Protein AF-A0A5A7N0B4-F1 (afdb_monomer)

Solvent-accessible surface area (backbone atoms only — not comparable to full-atom values): 3318 Å² total; per-residue (Å²): 131,60,70,69,58,48,53,52,47,31,52,51,50,40,54,51,34,50,74,69,65,45,57,66,69,64,35,54,52,53,33,49,36,54,44,40,22,77,73,72,35,61,69,63,35,53,48,55,62,50,52,54,50,56,51,64,71,75,107

Structure (mmCIF, N/CA/C/O backbone):
data_AF-A0A5A7N0B4-F1
#
_entry.id   AF-A0A5A7N0B4-F1
#
loop_
_atom_site.group_PDB
_atom_site.id
_atom_site.type_symbol
_atom_site.label_atom_id
_atom_site.label_alt_id
_atom_site.label_comp_id
_atom_site.label_asym_id
_atom_site.label_entity_id
_atom_site.label_seq_id
_atom_site.pdbx_PDB_ins_code
_atom_site.Cartn_x
_atom_site.Cartn_y
_atom_site.Cartn_z
_atom_site.occupancy
_atom_site.B_iso_or_equiv
_atom_site.auth_seq_id
_atom_site.auth_comp_id
_atom_site.auth_asym_id
_atom_site.auth_atom_id
_atom_site.pdbx_PDB_model_num
ATOM 1 N N . MET A 1 1 ? 10.971 -7.612 -10.567 1.00 62.84 1 MET A N 1
ATOM 2 C CA . MET A 1 1 ? 10.399 -6.572 -11.452 1.00 62.84 1 MET A CA 1
ATOM 3 C C . MET A 1 1 ? 11.220 -5.306 -11.292 1.00 62.84 1 MET A C 1
ATOM 5 O O . MET A 1 1 ? 11.743 -5.097 -10.206 1.00 62.84 1 MET A O 1
ATOM 9 N N . THR A 1 2 ? 11.388 -4.489 -12.331 1.00 87.50 2 THR A N 1
ATOM 10 C CA . THR A 1 2 ? 12.090 -3.207 -12.169 1.00 8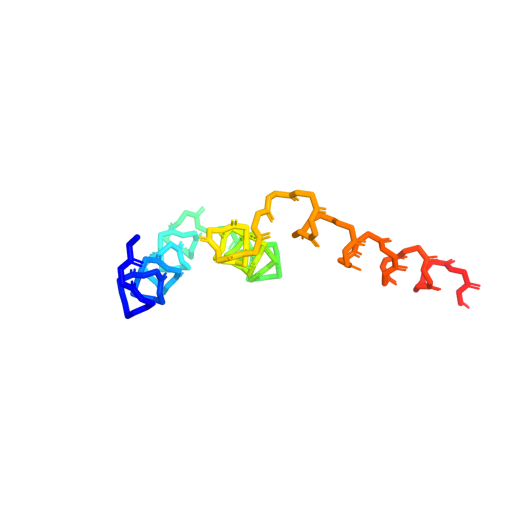7.50 2 THR A CA 1
ATOM 11 C C . THR A 1 2 ? 11.267 -2.277 -11.260 1.00 87.50 2 THR A C 1
ATOM 13 O O . THR A 1 2 ? 10.035 -2.318 -11.326 1.00 87.50 2 THR A O 1
ATOM 16 N N . PRO A 1 3 ? 11.896 -1.433 -10.419 1.00 86.38 3 PRO A N 1
ATOM 17 C CA . PRO A 1 3 ? 11.179 -0.572 -9.468 1.00 86.38 3 PRO A CA 1
ATOM 18 C C . PRO A 1 3 ? 10.146 0.338 -10.140 1.00 86.38 3 PRO A C 1
ATOM 20 O O . PRO A 1 3 ? 9.076 0.592 -9.594 1.00 86.38 3 PRO A O 1
ATOM 23 N N . ILE A 1 4 ? 10.438 0.762 -11.373 1.00 91.69 4 ILE A N 1
ATOM 24 C CA . ILE A 1 4 ? 9.543 1.590 -12.181 1.00 91.69 4 ILE A CA 1
ATOM 25 C C . ILE A 1 4 ? 8.221 0.883 -12.514 1.00 91.69 4 ILE A C 1
ATOM 27 O O . ILE A 1 4 ? 7.168 1.511 -12.487 1.00 91.69 4 ILE A O 1
ATOM 31 N N . LEU A 1 5 ? 8.250 -0.430 -12.771 1.00 91.00 5 LEU A N 1
ATOM 32 C CA . LEU A 1 5 ? 7.042 -1.206 -13.062 1.00 91.00 5 LEU A CA 1
ATOM 33 C C . LEU A 1 5 ? 6.191 -1.404 -11.807 1.00 91.00 5 LEU A C 1
ATOM 35 O O . LEU A 1 5 ? 4.970 -1.368 -11.894 1.00 91.00 5 LEU A O 1
ATOM 39 N N . ILE A 1 6 ? 6.826 -1.568 -10.644 1.00 90.81 6 ILE A N 1
ATOM 40 C CA . ILE A 1 6 ? 6.127 -1.692 -9.358 1.00 90.81 6 ILE A CA 1
ATOM 41 C C . ILE A 1 6 ? 5.434 -0.371 -9.005 1.00 90.81 6 ILE A C 1
ATOM 43 O O . ILE A 1 6 ? 4.267 -0.371 -8.621 1.00 90.81 6 ILE A O 1
ATOM 47 N N . ALA A 1 7 ? 6.120 0.758 -9.206 1.00 89.38 7 ALA A N 1
ATOM 48 C CA . ALA A 1 7 ? 5.534 2.081 -9.017 1.00 89.38 7 ALA A CA 1
ATOM 49 C C . ALA A 1 7 ? 4.343 2.313 -9.960 1.00 89.38 7 ALA A C 1
ATOM 51 O O . ALA A 1 7 ? 3.275 2.732 -9.515 1.00 89.38 7 ALA A O 1
ATOM 52 N N . LEU A 1 8 ? 4.493 1.974 -11.246 1.00 92.94 8 LEU A N 1
ATOM 53 C CA . LEU A 1 8 ? 3.410 2.089 -12.223 1.00 92.94 8 LEU A CA 1
ATOM 54 C C . LEU A 1 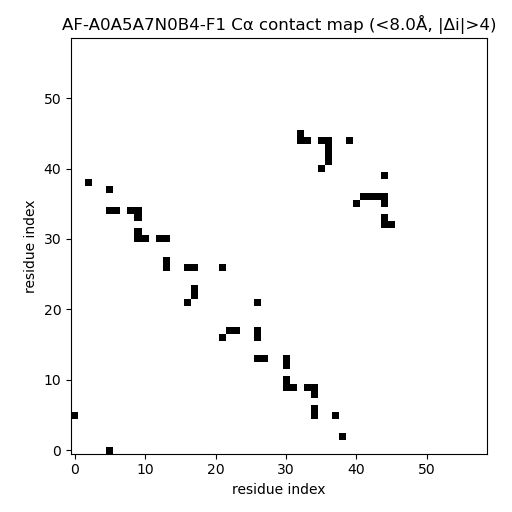8 ? 2.211 1.209 -11.843 1.00 92.94 8 LEU A C 1
ATOM 56 O O . LEU A 1 8 ? 1.069 1.654 -11.922 1.00 92.94 8 LEU A O 1
ATOM 60 N N . PHE A 1 9 ? 2.468 -0.014 -11.375 1.00 92.62 9 PHE A N 1
ATOM 61 C CA . PHE A 1 9 ? 1.429 -0.927 -10.912 1.00 92.62 9 PHE A CA 1
ATOM 62 C C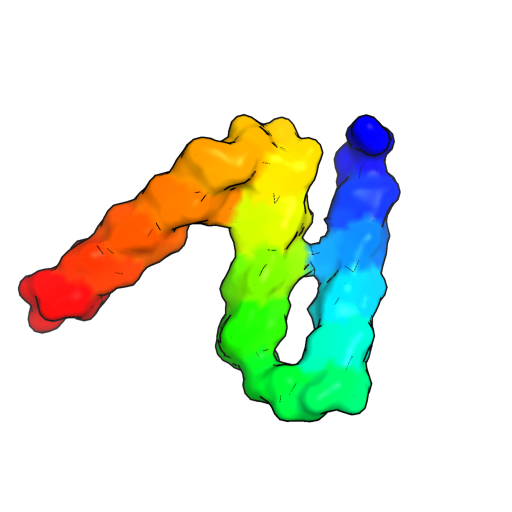 . PHE A 1 9 ? 0.666 -0.370 -9.704 1.00 92.62 9 PHE A C 1
ATOM 64 O O . PHE A 1 9 ? -0.560 -0.405 -9.700 1.00 92.62 9 PHE A O 1
ATOM 71 N N . GLY A 1 10 ? 1.361 0.204 -8.715 1.00 89.19 10 GLY A N 1
ATOM 72 C CA . GLY A 1 10 ? 0.724 0.842 -7.558 1.00 89.19 10 GLY A CA 1
ATOM 73 C C . GLY A 1 10 ? -0.173 2.023 -7.944 1.00 89.19 10 GLY A C 1
ATOM 74 O O . GLY A 1 10 ? -1.280 2.156 -7.423 1.00 89.19 10 GLY A O 1
ATOM 75 N N . VAL A 1 11 ? 0.260 2.836 -8.914 1.00 89.94 11 VAL A N 1
ATOM 76 C CA . VAL A 1 11 ? -0.547 3.944 -9.452 1.00 89.94 11 VAL A CA 1
ATOM 77 C C . VAL A 1 11 ? -1.802 3.418 -10.147 1.00 89.94 11 VAL A C 1
ATOM 79 O O . VAL A 1 11 ? -2.903 3.874 -9.849 1.00 89.94 11 VAL A O 1
ATOM 82 N N . VAL A 1 12 ? -1.663 2.431 -11.035 1.00 93.81 12 VAL A N 1
ATOM 83 C CA . VAL A 1 12 ? -2.810 1.821 -11.729 1.00 93.81 12 VAL A CA 1
ATOM 84 C C . VAL A 1 12 ? -3.778 1.185 -10.732 1.00 93.81 12 VAL A C 1
ATOM 86 O O . VAL A 1 12 ? -4.987 1.371 -10.846 1.00 93.81 12 VAL A O 1
ATOM 89 N N . LEU A 1 13 ? -3.261 0.491 -9.718 1.00 91.5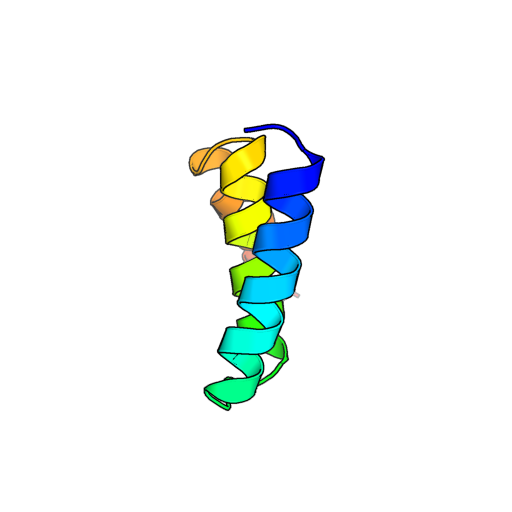6 13 LEU A N 1
ATOM 90 C CA . LEU A 1 13 ? -4.064 -0.141 -8.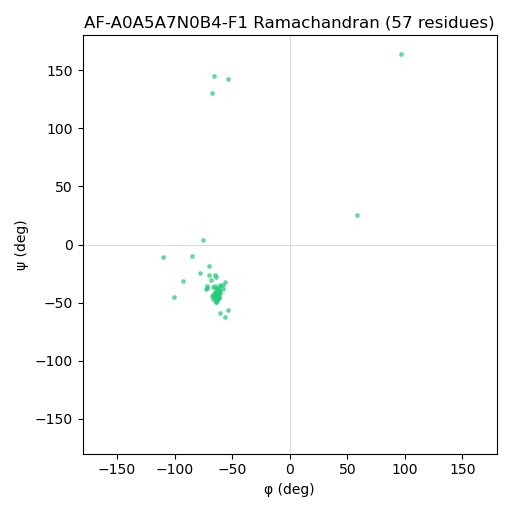677 1.00 91.56 13 LEU A CA 1
ATOM 91 C C . LEU A 1 13 ? -4.888 0.887 -7.888 1.00 91.56 13 LEU A C 1
ATOM 93 O O . LEU A 1 13 ? -6.065 0.643 -7.637 1.00 91.56 13 LEU A O 1
ATOM 97 N N . LEU A 1 14 ? -4.335 2.066 -7.579 1.00 90.25 14 LEU A N 1
ATOM 98 C CA . LEU A 1 14 ? -5.109 3.154 -6.971 1.00 90.25 14 LEU A CA 1
ATOM 99 C C . LEU A 1 14 ? -6.257 3.632 -7.864 1.00 90.25 14 LEU A C 1
ATOM 101 O O . LEU A 1 14 ? -7.378 3.773 -7.380 1.00 90.25 14 LEU A O 1
ATOM 105 N N . PHE A 1 15 ? -6.015 3.832 -9.162 1.00 90.19 15 PHE A N 1
ATOM 106 C CA . PHE A 1 15 ? -7.077 4.222 -10.096 1.00 90.19 15 PHE A CA 1
ATOM 107 C C . PHE A 1 15 ? -8.183 3.165 -10.195 1.00 90.19 15 PHE A C 1
ATOM 109 O O . PHE A 1 15 ? -9.362 3.516 -10.229 1.00 90.19 15 PHE A O 1
ATOM 116 N N . VAL A 1 16 ? -7.825 1.878 -10.180 1.00 93.06 16 VAL A N 1
ATOM 117 C CA . VAL A 1 16 ? -8.796 0.773 -10.167 1.00 93.06 16 VAL A CA 1
ATOM 118 C C . VAL A 1 16 ? -9.636 0.784 -8.887 1.00 93.06 16 VAL A C 1
ATOM 120 O O . VAL A 1 16 ? -10.854 0.641 -8.959 1.00 93.06 16 VAL A O 1
ATOM 123 N N . LEU A 1 17 ? -9.022 0.998 -7.719 1.00 89.75 17 LEU A N 1
ATOM 124 C CA . LEU A 1 17 ? -9.749 1.060 -6.445 1.00 89.75 17 LEU A CA 1
ATOM 125 C C . LEU A 1 17 ? -10.687 2.275 -6.366 1.00 89.75 17 LEU A C 1
ATOM 127 O O . LEU A 1 17 ? -11.800 2.150 -5.857 1.00 89.75 17 LEU A O 1
ATOM 131 N N . ILE A 1 18 ? -10.279 3.418 -6.926 1.00 89.56 18 ILE A N 1
ATOM 132 C CA . ILE A 1 18 ? -11.133 4.610 -7.047 1.00 89.56 18 ILE A CA 1
ATOM 133 C C . ILE A 1 18 ? -12.324 4.332 -7.973 1.00 89.56 18 ILE A C 1
ATOM 135 O O . ILE A 1 18 ? -13.453 4.665 -7.624 1.00 89.56 18 ILE A O 1
ATOM 139 N N . LEU A 1 19 ? -12.103 3.678 -9.121 1.00 89.88 19 LEU A N 1
ATOM 140 C CA . LEU A 1 19 ? -13.181 3.265 -10.032 1.00 89.88 19 LEU A CA 1
ATOM 141 C C . LEU A 1 19 ? -14.165 2.293 -9.368 1.00 89.88 19 LEU A C 1
ATOM 143 O O . LEU A 1 19 ? -15.367 2.352 -9.621 1.00 89.88 19 LEU A O 1
ATOM 147 N N . LEU A 1 20 ? -13.671 1.428 -8.481 1.00 93.25 20 LEU A N 1
ATOM 148 C CA . LEU A 1 20 ? -14.495 0.530 -7.672 1.00 93.25 20 LEU A CA 1
ATOM 149 C C . LEU A 1 20 ? -15.213 1.254 -6.512 1.00 93.25 20 LEU A C 1
ATOM 151 O O . LEU A 1 20 ? -15.909 0.614 -5.732 1.00 93.25 20 LEU A O 1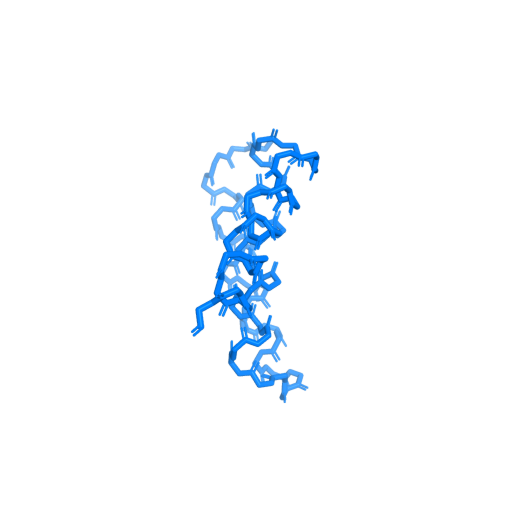
ATOM 155 N N . HIS A 1 21 ? -15.089 2.582 -6.408 1.00 92.75 21 HIS A N 1
ATOM 156 C CA . HIS A 1 21 ? -15.669 3.419 -5.352 1.00 92.75 21 HIS A CA 1
ATOM 157 C C . HIS A 1 21 ? -15.212 3.027 -3.939 1.00 92.75 21 HIS A C 1
ATOM 159 O O . HIS A 1 21 ? -15.900 3.297 -2.952 1.00 92.75 21 HIS A O 1
ATOM 165 N N . VAL A 1 22 ? -14.032 2.411 -3.821 1.00 89.69 22 VAL A N 1
ATOM 166 C CA . VAL A 1 22 ? -13.423 2.170 -2.515 1.00 89.69 22 VAL A CA 1
AT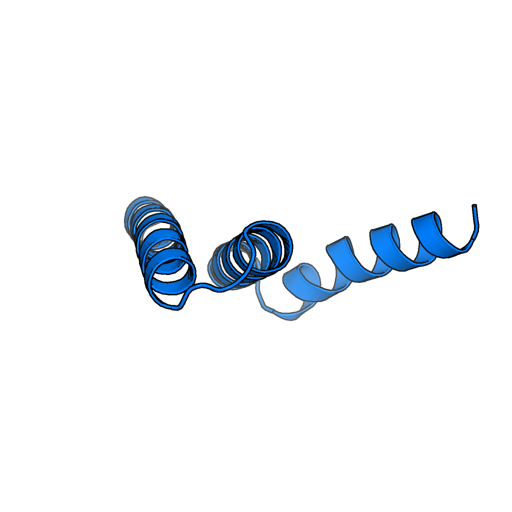OM 167 C C . VAL A 1 22 ? -13.046 3.533 -1.925 1.00 89.69 22 VAL A C 1
ATOM 169 O O . VAL A 1 22 ? -12.415 4.338 -2.617 1.00 89.69 22 VAL A O 1
ATOM 172 N N . PRO A 1 23 ? -13.412 3.834 -0.665 1.00 90.00 23 PRO A N 1
ATOM 173 C CA . PRO A 1 23 ? -13.008 5.078 -0.023 1.00 90.00 23 PRO A CA 1
ATOM 174 C C . PRO A 1 23 ? -11.485 5.260 -0.089 1.00 90.00 23 PRO A C 1
ATOM 176 O O . PRO A 1 23 ? -10.719 4.303 0.045 1.00 90.00 23 PRO A O 1
ATOM 179 N N . ILE A 1 24 ? -11.046 6.508 -0.281 1.00 86.81 24 ILE A N 1
ATOM 180 C CA . ILE A 1 24 ? -9.635 6.832 -0.554 1.00 86.81 24 ILE A CA 1
ATOM 181 C C . ILE A 1 24 ? -8.712 6.332 0.570 1.00 86.81 24 ILE A C 1
ATOM 183 O O . ILE A 1 24 ? -7.624 5.846 0.283 1.00 86.81 24 ILE A O 1
ATOM 187 N N . GLY A 1 25 ? -9.162 6.364 1.831 1.00 86.06 25 GLY A N 1
ATOM 188 C CA . GLY A 1 25 ? -8.389 5.881 2.984 1.00 86.06 25 GLY A CA 1
ATOM 189 C C . GLY A 1 25 ? -7.949 4.413 2.849 1.00 86.06 25 GLY A C 1
ATOM 190 O O . GLY A 1 25 ? -6.748 4.146 2.772 1.00 86.06 25 GLY A O 1
ATOM 191 N N . PRO A 1 26 ? -8.884 3.450 2.759 1.00 87.44 26 PRO A N 1
ATOM 192 C CA . PRO A 1 26 ? -8.544 2.050 2.504 1.00 87.44 26 PRO A CA 1
ATOM 193 C C . PRO A 1 26 ? -7.774 1.826 1.200 1.00 87.44 26 PRO A C 1
ATOM 195 O O . PRO A 1 26 ? -6.841 1.025 1.178 1.00 87.44 26 PRO A O 1
ATOM 198 N N . ALA A 1 27 ? -8.108 2.555 0.130 1.00 89.50 27 ALA A N 1
ATOM 199 C CA . ALA A 1 27 ? -7.407 2.424 -1.145 1.00 89.50 27 ALA A CA 1
ATOM 200 C C . ALA A 1 27 ? -5.919 2.802 -1.037 1.00 89.50 27 ALA A C 1
ATOM 202 O O . ALA A 1 27 ? -5.056 2.066 -1.521 1.00 89.50 27 ALA A O 1
ATOM 203 N N . MET A 1 28 ? -5.610 3.903 -0.346 1.00 90.31 28 MET A N 1
ATOM 204 C CA . MET A 1 28 ? -4.237 4.344 -0.086 1.00 90.31 28 MET A CA 1
ATOM 205 C C . MET A 1 28 ? -3.456 3.332 0.756 1.00 90.31 28 MET A C 1
ATOM 207 O O . MET A 1 28 ? -2.307 3.032 0.432 1.00 90.31 28 MET A O 1
ATOM 211 N N . GLY A 1 29 ? -4.079 2.766 1.794 1.00 89.25 29 GLY A N 1
ATOM 212 C CA . GLY A 1 29 ? -3.454 1.735 2.624 1.00 89.25 29 GLY A CA 1
ATOM 213 C C . GLY A 1 29 ? -3.132 0.462 1.836 1.00 89.25 29 GLY A C 1
ATOM 214 O O . GLY A 1 29 ? -2.003 -0.023 1.881 1.00 89.25 29 GLY A O 1
ATOM 215 N N . ILE A 1 30 ? -4.092 -0.046 1.057 1.00 89.38 30 ILE A N 1
ATOM 216 C CA . ILE A 1 30 ? -3.921 -1.272 0.262 1.00 89.38 30 ILE A CA 1
ATOM 217 C C . ILE A 1 30 ? -2.829 -1.087 -0.794 1.00 89.38 30 ILE A C 1
ATOM 219 O O . ILE A 1 30 ? -1.940 -1.929 -0.903 1.00 89.38 30 ILE A O 1
ATOM 223 N N . ALA A 1 31 ? -2.848 0.015 -1.547 1.00 91.38 31 ALA A N 1
ATOM 224 C CA . ALA A 1 31 ? -1.831 0.256 -2.567 1.00 91.38 31 ALA A CA 1
ATOM 225 C C . ALA A 1 31 ? -0.424 0.415 -1.975 1.00 91.38 31 ALA A C 1
ATOM 227 O O . ALA A 1 31 ? 0.538 -0.100 -2.548 1.00 91.38 31 ALA A O 1
ATOM 228 N N . GLY A 1 32 ? -0.308 1.071 -0.815 1.00 89.50 32 GLY A N 1
ATOM 229 C CA . GLY A 1 32 ? 0.954 1.208 -0.089 1.00 89.50 32 GLY A CA 1
ATOM 230 C C . GLY A 1 32 ? 1.506 -0.137 0.387 1.00 89.50 32 GLY A C 1
ATOM 231 O O . GLY A 1 32 ? 2.661 -0.455 0.110 1.00 89.50 32 GLY A O 1
ATOM 232 N N . VAL A 1 33 ? 0.673 -0.960 1.035 1.00 93.00 33 VAL A N 1
ATOM 233 C CA . VAL A 1 33 ? 1.076 -2.285 1.540 1.00 93.00 33 VAL A CA 1
ATOM 234 C C . VAL A 1 33 ? 1.432 -3.229 0.393 1.00 93.00 33 VAL A C 1
ATOM 236 O O . VAL A 1 33 ? 2.465 -3.887 0.453 1.00 93.00 33 VAL A O 1
ATOM 239 N N . VAL A 1 34 ? 0.634 -3.268 -0.678 1.00 91.00 34 VAL A N 1
ATOM 240 C CA . VAL A 1 34 ? 0.902 -4.121 -1.848 1.00 91.00 34 VAL A CA 1
ATOM 241 C C . VAL A 1 34 ? 2.183 -3.689 -2.567 1.00 91.00 34 VAL A C 1
ATOM 243 O O . VAL A 1 34 ? 3.024 -4.532 -2.871 1.00 91.00 34 VAL A O 1
ATOM 246 N N . GLY A 1 35 ? 2.381 -2.388 -2.805 1.00 90.50 35 GLY A N 1
ATOM 247 C CA . GLY A 1 35 ? 3.595 -1.876 -3.450 1.00 90.50 35 GLY A CA 1
ATOM 248 C C . GLY A 1 35 ? 4.857 -2.127 -2.621 1.00 90.50 35 GLY A C 1
ATOM 249 O O . GLY A 1 35 ? 5.882 -2.538 -3.163 1.00 90.50 35 GLY A O 1
ATOM 250 N N . PHE A 1 36 ? 4.775 -1.946 -1.302 1.00 91.06 36 PHE A N 1
ATOM 251 C CA . PHE A 1 36 ? 5.889 -2.210 -0.397 1.00 91.06 36 PHE A CA 1
ATOM 252 C C . PHE A 1 36 ? 6.164 -3.712 -0.235 1.00 91.06 36 PHE A C 1
ATOM 254 O O . PHE A 1 36 ? 7.325 -4.115 -0.238 1.00 91.06 36 PHE A O 1
ATOM 261 N N . ALA A 1 37 ? 5.131 -4.561 -0.206 1.00 90.88 37 ALA A N 1
ATOM 262 C CA . ALA A 1 37 ? 5.284 -6.018 -0.171 1.00 90.88 37 ALA A CA 1
ATOM 263 C C . ALA A 1 37 ? 6.032 -6.559 -1.397 1.00 90.88 37 ALA A C 1
ATOM 265 O O . ALA A 1 37 ? 6.842 -7.476 -1.271 1.00 90.88 37 ALA A O 1
ATOM 266 N N . LEU A 1 38 ? 5.818 -5.961 -2.572 1.00 89.19 38 LEU A N 1
ATOM 267 C CA . LEU A 1 38 ? 6.536 -6.316 -3.801 1.00 89.19 38 LEU A CA 1
ATOM 268 C C . LEU A 1 38 ? 8.019 -5.902 -3.790 1.00 89.19 38 LEU A C 1
ATOM 270 O O . LEU A 1 38 ? 8.792 -6.421 -4.596 1.00 89.19 38 LEU A O 1
ATOM 274 N N . LEU A 1 39 ? 8.418 -4.976 -2.911 1.00 90.19 39 LEU A N 1
ATOM 275 C CA . LEU A 1 39 ? 9.793 -4.474 -2.798 1.00 90.19 39 LEU A CA 1
ATOM 276 C C . LEU A 1 39 ? 10.562 -5.108 -1.634 1.00 90.19 39 LEU A C 1
ATOM 278 O O . LEU A 1 39 ? 11.717 -5.486 -1.802 1.00 90.19 39 LEU A O 1
ATOM 282 N N . ALA A 1 40 ? 9.931 -5.203 -0.464 1.00 89.25 40 ALA A N 1
ATOM 283 C CA . ALA A 1 40 ? 10.560 -5.598 0.794 1.00 89.25 40 ALA A CA 1
ATOM 284 C C . ALA A 1 40 ? 10.116 -6.985 1.294 1.00 89.25 40 ALA A C 1
ATOM 286 O O . ALA A 1 40 ? 10.729 -7.522 2.213 1.00 89.25 40 ALA A O 1
ATOM 287 N N . GLY A 1 41 ? 9.081 -7.578 0.692 1.00 87.94 41 GLY A N 1
ATOM 288 C CA . GLY A 1 41 ? 8.457 -8.820 1.151 1.00 87.94 41 GLY A CA 1
ATOM 289 C C . GLY A 1 41 ? 7.211 -8.583 2.009 1.00 87.94 41 GLY A C 1
ATOM 290 O O . GLY A 1 41 ? 6.963 -7.481 2.498 1.00 87.94 41 GLY A O 1
ATOM 291 N N . LEU A 1 42 ? 6.401 -9.631 2.180 1.00 88.69 42 LEU A N 1
ATOM 292 C CA . LEU A 1 42 ? 5.091 -9.536 2.835 1.00 88.69 42 LEU A CA 1
ATOM 293 C C . LEU A 1 42 ? 5.193 -9.348 4.358 1.00 88.69 42 LEU A C 1
ATOM 295 O O . LEU A 1 42 ? 4.438 -8.558 4.922 1.00 88.69 42 LEU A O 1
ATOM 299 N N . ASP A 1 43 ? 6.154 -10.015 5.004 1.00 88.56 43 ASP A N 1
ATOM 300 C CA . ASP A 1 43 ? 6.429 -9.890 6.441 1.00 88.56 43 ASP A CA 1
ATOM 301 C C . ASP A 1 43 ? 6.659 -8.434 6.892 1.00 88.56 43 ASP A C 1
ATOM 303 O O . ASP A 1 43 ? 5.910 -7.947 7.747 1.00 88.56 43 ASP A O 1
ATOM 307 N N . PRO A 1 44 ? 7.617 -7.675 6.318 1.00 89.06 44 PRO A N 1
ATOM 308 C CA . PRO A 1 44 ? 7.820 -6.286 6.722 1.00 89.06 44 PRO A CA 1
ATOM 309 C C . PRO A 1 44 ? 6.675 -5.367 6.280 1.00 89.06 44 PRO A C 1
ATOM 311 O O . PRO A 1 44 ? 6.426 -4.354 6.931 1.00 89.06 44 PRO A O 1
ATOM 314 N N . ALA A 1 45 ? 5.955 -5.707 5.206 1.00 90.81 45 ALA A N 1
ATOM 315 C CA . ALA A 1 45 ? 4.861 -4.883 4.696 1.00 90.81 45 ALA A CA 1
ATOM 316 C C . ALA A 1 45 ? 3.643 -4.822 5.614 1.00 90.81 45 ALA A C 1
ATOM 318 O O . ALA A 1 45 ? 2.950 -3.807 5.642 1.00 90.81 45 ALA A O 1
ATOM 319 N N . LEU A 1 46 ? 3.395 -5.887 6.372 1.00 90.81 46 LEU A N 1
ATOM 320 C CA . LEU A 1 46 ? 2.298 -5.946 7.335 1.00 90.81 46 LEU A CA 1
ATOM 321 C C . LEU A 1 46 ? 2.740 -5.517 8.740 1.00 90.81 46 LEU A C 1
ATOM 323 O O . LEU A 1 46 ? 1.947 -4.929 9.474 1.00 90.81 46 LEU A O 1
ATOM 327 N N . ALA A 1 47 ? 4.001 -5.763 9.106 1.00 92.50 47 ALA A N 1
ATOM 328 C CA . ALA A 1 47 ? 4.519 -5.442 10.434 1.00 92.50 47 ALA A CA 1
ATOM 329 C C . ALA A 1 47 ? 4.528 -3.931 10.728 1.00 92.50 47 ALA A C 1
ATOM 331 O O . ALA A 1 47 ? 4.069 -3.514 11.790 1.00 92.50 47 ALA A O 1
ATOM 332 N N . ILE A 1 48 ? 5.008 -3.108 9.789 1.00 90.56 48 ILE A N 1
ATOM 333 C CA . ILE A 1 48 ? 5.148 -1.652 9.974 1.00 90.56 48 ILE A CA 1
ATOM 334 C C . ILE A 1 48 ? 3.797 -0.965 10.261 1.00 90.56 48 ILE A C 1
ATOM 336 O O . ILE A 1 48 ? 3.654 -0.382 11.337 1.00 90.56 48 ILE A O 1
ATOM 340 N N . PRO A 1 49 ? 2.775 -1.045 9.383 1.00 89.81 49 PRO A N 1
ATOM 341 C CA . PRO A 1 49 ? 1.486 -0.410 9.657 1.00 89.81 49 PRO A CA 1
ATOM 342 C C . PRO A 1 49 ? 0.778 -1.019 10.876 1.00 89.81 49 PRO 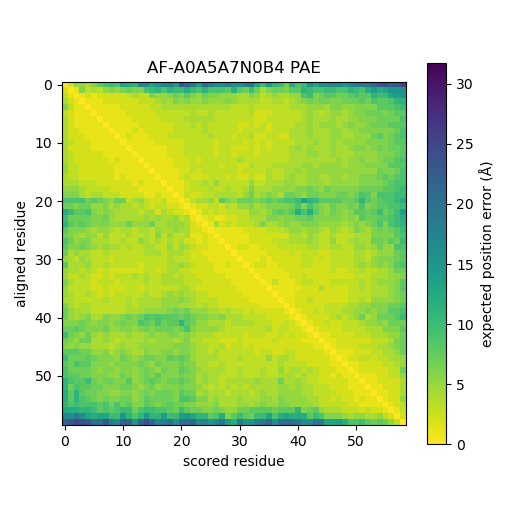A C 1
ATOM 344 O O . PRO A 1 49 ? 0.028 -0.317 11.550 1.00 89.81 49 PRO A O 1
ATOM 347 N N . GLY A 1 50 ? 1.025 -2.297 11.192 1.00 89.38 50 GLY A N 1
ATOM 348 C CA . GLY A 1 50 ? 0.477 -2.950 12.381 1.00 89.38 50 GLY A CA 1
ATOM 349 C C . GLY A 1 50 ? 1.009 -2.367 13.694 1.00 89.38 50 GLY A C 1
ATOM 350 O O . GLY A 1 50 ? 0.234 -2.146 14.624 1.00 89.38 50 GLY A O 1
ATOM 351 N N . ILE A 1 51 ? 2.309 -2.070 13.765 1.00 91.56 51 ILE A N 1
ATOM 352 C CA . ILE A 1 51 ? 2.930 -1.446 14.943 1.00 91.56 51 ILE A CA 1
ATOM 353 C C . ILE A 1 51 ? 2.432 -0.005 15.118 1.00 91.56 51 ILE A C 1
ATOM 355 O O . ILE A 1 51 ? 2.054 0.380 16.226 1.00 91.56 51 ILE A O 1
ATOM 359 N N . GLU A 1 52 ? 2.360 0.767 14.032 1.00 89.94 52 GLU A N 1
ATOM 360 C CA . GLU A 1 52 ? 1.841 2.142 14.056 1.00 89.94 52 GLU A CA 1
ATOM 361 C C . GLU A 1 52 ? 0.368 2.186 14.494 1.00 89.94 52 GLU A C 1
ATOM 363 O O . GLU A 1 52 ? -0.009 2.989 15.349 1.00 89.94 52 GLU A O 1
ATOM 368 N N . ALA A 1 53 ? -0.463 1.270 13.985 1.00 88.38 53 ALA A N 1
ATOM 369 C CA . ALA A 1 53 ? -1.866 1.161 14.380 1.00 88.38 53 ALA A CA 1
ATOM 370 C C . ALA A 1 53 ? -2.032 0.785 15.864 1.00 88.38 53 ALA A C 1
ATOM 372 O O . ALA A 1 53 ? -2.875 1.357 16.555 1.00 88.38 53 ALA A O 1
ATOM 373 N N . ALA A 1 54 ? -1.216 -0.144 16.375 1.00 89.88 54 ALA A N 1
ATOM 374 C CA . ALA A 1 54 ? -1.232 -0.520 17.788 1.00 89.88 54 ALA A CA 1
ATOM 375 C C . ALA A 1 54 ? -0.810 0.645 18.704 1.00 89.88 54 ALA A C 1
ATOM 377 O O . ALA A 1 54 ? -1.359 0.804 19.794 1.00 89.88 54 ALA A O 1
ATOM 378 N N . SER A 1 55 ? 0.136 1.473 18.253 1.00 91.69 55 SER A N 1
ATOM 379 C CA . SER A 1 55 ? 0.567 2.685 18.956 1.00 91.69 55 SER A CA 1
ATOM 380 C C . SER A 1 55 ? -0.543 3.741 19.003 1.00 91.69 55 SER A C 1
ATOM 382 O O . SER A 1 55 ? -0.859 4.249 20.077 1.00 91.69 55 SER A O 1
ATOM 384 N N . ALA A 1 56 ? -1.201 3.995 17.867 1.00 89.50 56 ALA A N 1
ATOM 385 C CA . ALA A 1 56 ? -2.309 4.945 17.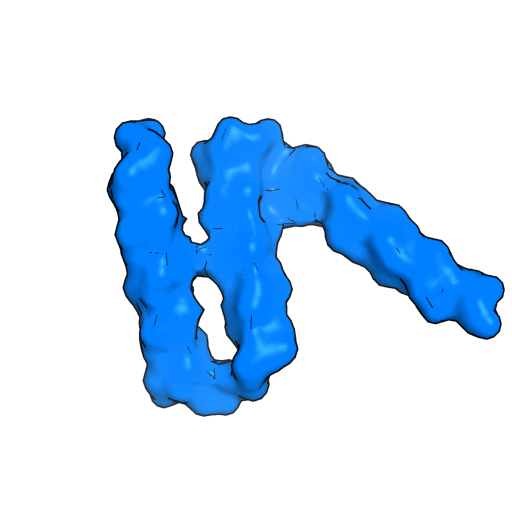755 1.00 89.50 56 ALA A CA 1
ATOM 386 C C . ALA A 1 56 ? -3.554 4.542 18.567 1.00 89.50 56 ALA A C 1
ATOM 388 O O . ALA A 1 56 ? -4.337 5.399 18.956 1.00 89.50 56 ALA A O 1
ATOM 389 N N . LEU A 1 57 ? -3.755 3.246 18.830 1.00 90.56 57 LEU A N 1
ATOM 390 C CA . LEU A 1 57 ? -4.847 2.769 19.689 1.00 90.56 57 LEU A CA 1
ATOM 391 C C . LEU A 1 57 ? -4.546 2.949 21.186 1.00 90.56 57 LEU A C 1
ATOM 393 O O . LEU A 1 57 ? -5.461 2.987 22.005 1.00 90.56 57 LEU A O 1
ATOM 397 N N . LYS A 1 58 ? -3.263 3.007 21.553 1.00 86.31 58 LYS A N 1
ATOM 398 C CA . LYS A 1 58 ? -2.812 3.160 22.941 1.00 86.31 58 LYS A CA 1
ATOM 399 C C . LYS A 1 58 ? -2.770 4.632 23.394 1.00 86.31 58 LYS A C 1
ATOM 401 O O . LYS A 1 58 ? -2.566 4.876 24.584 1.00 86.31 58 LYS A O 1
ATOM 406 N N . SER A 1 59 ? -2.929 5.582 22.470 1.00 60.56 59 SER A N 1
ATOM 407 C CA . SER A 1 59 ? -3.037 7.028 22.729 1.00 60.56 59 SER A CA 1
ATOM 408 C C . SER A 1 59 ? -4.483 7.475 22.883 1.00 60.56 59 SER A C 1
ATOM 410 O O . SER A 1 59 ? -4.729 8.323 23.767 1.00 60.56 59 SER A O 1
#

Radius of gyration: 12.83 Å; Cα contacts (8 Å, |Δi|>4): 31; chains: 1; bounding box: 28×17×36 Å

Mean predicted aligned error: 4.56 Å

Sequence (59 aa):
MTPILIALFGVVLLFVLILLHVPIGPAMGIAGVVGFALLAGLDPALAIPGIEAASALKS

Foldseek 3Di:
DPLVVLVVVLVVQLVVCVVVVPPNVVSVLVSQLSSVCVPPNNVVSVVVVVVVVVVVVVD

Secondary structure (DSSP, 8-state):
--HHHHHHHHHHHHHHHHHTT--HHHHHHHHHHHHHHHHH-HHHHHHHHHHHHHHHHH-

Organism: NCBI:txid1236966

pLDDT: mean 89.14, std 5.42, range [60.56, 93.81]